Protein AF-A0A4R4P979-F1 (afdb_monomer_lite)

pLDDT: mean 89.92, std 6.83, range [67.5, 97.5]

Sequence (48 aa):
MVSDTIERVVVLRHPIERVWATLTTAEGLSGWFGSVAEIDLRPGGRAF

Foldseek 3Di:
DDDPDDDDDDDDPDDPVLVVCLVQDQVSVCVPVVDRKDWDRDVPTDID

Secondary structure (DSSP, 8-state):
---S---------S-HHHHHHHHHSHHHHHHHHSS---B--STT--B-

Structure (mmCIF, N/CA/C/O backbone):
data_AF-A0A4R4P979-F1
#
_entry.id   AF-A0A4R4P979-F1
#
loop_
_atom_site.group_PDB
_atom_site.id
_atom_site.type_symbol
_atom_site.label_atom_id
_atom_site.label_a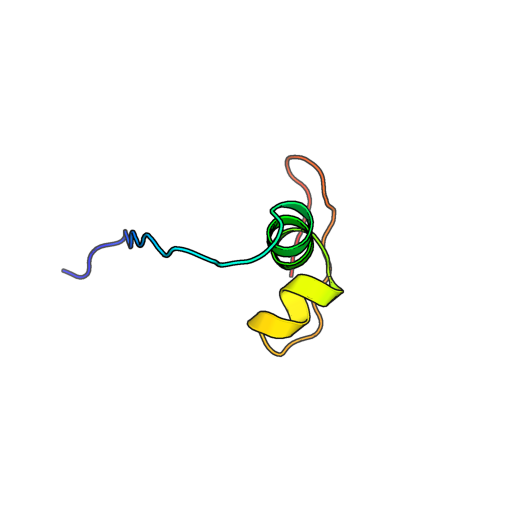lt_id
_atom_site.label_comp_id
_atom_site.label_asym_id
_atom_site.label_entity_id
_atom_site.label_seq_id
_atom_site.pdbx_PDB_ins_code
_atom_site.Cartn_x
_atom_site.Cartn_y
_atom_site.Cartn_z
_atom_site.occupancy
_atom_site.B_iso_or_equiv
_atom_site.auth_seq_id
_atom_site.auth_comp_id
_atom_site.auth_asym_id
_atom_site.auth_atom_id
_atom_site.pdbx_PDB_model_num
ATOM 1 N N . MET A 1 1 ? -11.426 -28.591 -7.762 1.00 67.50 1 MET A N 1
ATOM 2 C CA . MET A 1 1 ? -11.125 -27.320 -8.454 1.00 67.50 1 MET A CA 1
ATOM 3 C C . MET A 1 1 ? -10.690 -26.327 -7.394 1.00 67.50 1 MET A C 1
ATOM 5 O O . MET A 1 1 ? -11.353 -26.267 -6.367 1.00 67.50 1 MET A O 1
ATOM 9 N N . VAL A 1 2 ? -9.552 -25.658 -7.574 1.00 79.50 2 VAL A N 1
ATOM 10 C CA . VAL A 1 2 ? -9.107 -24.600 -6.651 1.00 79.50 2 VAL A CA 1
ATOM 11 C C . VAL A 1 2 ? -9.911 -23.337 -6.968 1.00 79.50 2 VAL A C 1
ATOM 13 O O . VAL A 1 2 ? -10.136 -23.057 -8.142 1.00 79.50 2 VAL A O 1
ATOM 16 N N . SER A 1 3 ? -10.383 -22.633 -5.936 1.00 82.69 3 SER A N 1
ATOM 17 C CA . SER A 1 3 ? -11.030 -21.323 -6.082 1.00 82.69 3 SER A CA 1
ATOM 18 C C . SER A 1 3 ? -10.024 -20.324 -6.649 1.00 82.69 3 SER A C 1
ATOM 20 O O . SER A 1 3 ? -8.903 -20.241 -6.150 1.00 82.69 3 SER A O 1
ATOM 22 N N . ASP A 1 4 ? -10.418 -19.567 -7.666 1.00 94.56 4 ASP A N 1
ATOM 23 C CA . ASP A 1 4 ? -9.625 -18.471 -8.237 1.00 94.56 4 ASP A CA 1
ATOM 24 C C . ASP A 1 4 ? -9.651 -17.201 -7.368 1.00 94.56 4 ASP A C 1
ATOM 26 O O . ASP A 1 4 ? -8.968 -16.224 -7.667 1.00 94.56 4 ASP A O 1
ATOM 30 N N . THR A 1 5 ? -10.416 -17.233 -6.273 1.00 93.06 5 THR A N 1
ATOM 31 C CA . THR A 1 5 ? -10.672 -16.089 -5.402 1.00 93.06 5 THR A CA 1
ATOM 32 C C . THR A 1 5 ? -10.289 -16.393 -3.956 1.00 93.06 5 THR A C 1
ATOM 34 O O . THR A 1 5 ? -10.608 -17.462 -3.421 1.00 93.06 5 THR A O 1
ATOM 37 N N . ILE A 1 6 ? -9.633 -15.420 -3.315 1.00 92.94 6 ILE A N 1
ATOM 38 C CA . ILE A 1 6 ? -9.298 -15.407 -1.888 1.00 92.94 6 ILE A CA 1
ATOM 39 C C . ILE A 1 6 ? -9.762 -14.071 -1.296 1.00 92.94 6 ILE A C 1
ATOM 41 O O . ILE A 1 6 ? -9.366 -13.014 -1.779 1.00 92.94 6 ILE A O 1
ATOM 45 N N . GLU A 1 7 ? -10.532 -14.119 -0.207 1.00 95.06 7 GLU A N 1
ATOM 46 C CA . GLU A 1 7 ? -10.950 -12.938 0.558 1.00 95.06 7 GLU A CA 1
ATOM 47 C C . GLU A 1 7 ? -10.522 -13.052 2.025 1.00 95.06 7 GLU A C 1
ATOM 49 O O . GLU A 1 7 ? -10.613 -14.117 2.645 1.00 95.06 7 GLU A O 1
ATOM 54 N N . ARG A 1 8 ? -10.043 -11.944 2.607 1.00 94.44 8 ARG A N 1
ATOM 55 C CA . ARG A 1 8 ? -9.623 -11.886 4.013 1.00 94.44 8 ARG A CA 1
ATOM 56 C C . ARG A 1 8 ? -9.824 -10.492 4.598 1.00 94.44 8 ARG A C 1
ATOM 58 O O . ARG A 1 8 ? -9.502 -9.497 3.962 1.00 94.44 8 ARG A O 1
ATOM 65 N N . VAL A 1 9 ? -10.285 -10.442 5.848 1.00 96.19 9 VAL A N 1
ATOM 66 C CA . VAL A 1 9 ? -10.436 -9.208 6.632 1.00 96.19 9 VAL A CA 1
ATOM 67 C C . VAL A 1 9 ? -9.595 -9.311 7.904 1.00 96.19 9 VAL A C 1
ATOM 69 O O . VAL A 1 9 ? -9.644 -10.320 8.608 1.00 96.19 9 VAL A O 1
ATOM 72 N N . VAL A 1 10 ? -8.815 -8.268 8.194 1.00 94.94 10 VAL A N 1
ATOM 73 C CA . VAL A 1 10 ? -7.959 -8.146 9.384 1.00 94.94 10 VAL A CA 1
ATOM 74 C C . VAL A 1 10 ? -8.076 -6.732 9.951 1.00 94.94 10 VAL A C 1
ATOM 76 O O . VAL A 1 10 ? -8.162 -5.762 9.203 1.00 94.94 10 VAL A O 1
ATOM 79 N N . VAL A 1 11 ? -8.040 -6.613 11.281 1.00 96.19 11 VAL A N 1
ATOM 80 C CA . VAL A 1 11 ? -7.975 -5.322 11.980 1.00 96.19 11 VAL A CA 1
ATOM 81 C C . VAL A 1 11 ? -6.516 -4.966 12.254 1.00 96.19 11 VAL A C 1
ATOM 83 O O . VAL A 1 11 ? -5.838 -5.658 13.014 1.00 96.19 11 VAL A O 1
ATOM 86 N N . LEU A 1 12 ?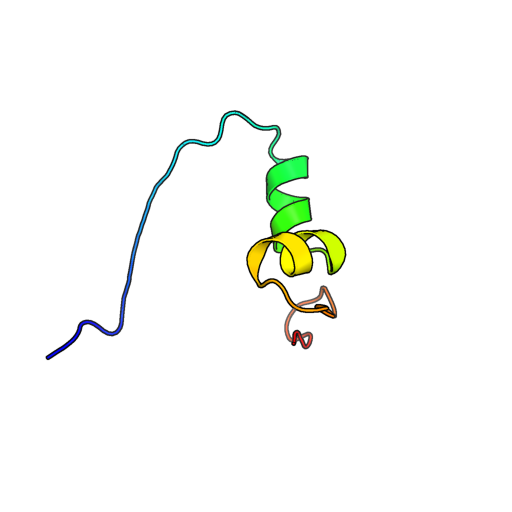 -6.047 -3.862 11.673 1.00 95.38 12 LEU A N 1
ATOM 87 C CA . LEU A 1 12 ? -4.714 -3.313 11.916 1.00 95.38 12 LEU A CA 1
ATOM 88 C C . LEU A 1 12 ? -4.806 -2.119 12.869 1.00 95.38 12 LEU A C 1
ATOM 90 O O . LEU A 1 12 ? -5.506 -1.149 12.593 1.00 95.38 12 LEU A O 1
ATOM 94 N N . ARG A 1 13 ? -4.073 -2.163 13.988 1.00 97.06 13 ARG A N 1
ATOM 95 C CA . ARG A 1 13 ? -3.986 -1.045 14.948 1.00 97.06 13 ARG A CA 1
ATOM 96 C C . ARG A 1 13 ? -2.913 -0.037 14.524 1.00 97.06 13 ARG A C 1
ATOM 98 O O . ARG A 1 13 ? -1.974 0.233 15.269 1.00 97.06 13 ARG A O 1
ATOM 105 N N . HIS A 1 14 ? -3.043 0.490 13.312 1.00 95.50 14 HIS A N 1
ATOM 10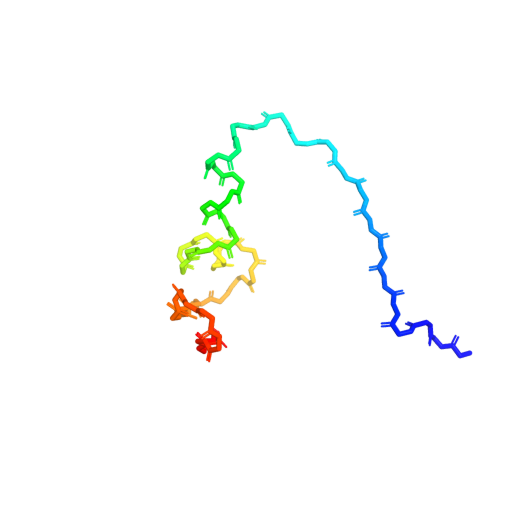6 C CA . HIS A 1 14 ? -2.136 1.483 12.743 1.00 95.50 14 HIS A CA 1
ATOM 107 C C . HIS A 1 14 ? -2.919 2.635 12.104 1.00 95.50 14 HIS A C 1
ATOM 109 O O . HIS A 1 14 ? -4.042 2.413 11.651 1.00 95.50 14 HIS A O 1
ATOM 115 N N . PRO A 1 15 ? -2.337 3.848 12.040 1.00 97.50 15 PRO A N 1
ATOM 116 C CA . PRO A 1 15 ? -2.909 4.943 11.264 1.00 97.50 15 PRO A CA 1
ATOM 117 C C . PRO A 1 15 ? -3.101 4.541 9.799 1.00 97.50 15 PRO A C 1
ATOM 119 O O . PRO A 1 15 ? -2.278 3.803 9.243 1.00 97.50 15 PRO A O 1
ATOM 122 N N . ILE A 1 16 ? -4.168 5.036 9.173 1.00 95.94 16 ILE A N 1
ATOM 123 C CA . ILE A 1 16 ? -4.526 4.670 7.798 1.00 95.94 16 ILE A CA 1
ATOM 124 C C . ILE A 1 16 ? -3.445 5.087 6.800 1.00 95.94 16 ILE A C 1
ATOM 126 O O . ILE A 1 16 ? -3.160 4.355 5.858 1.00 95.94 16 ILE A O 1
ATOM 130 N N . GLU A 1 17 ? -2.768 6.203 7.053 1.00 96.88 17 GLU A N 1
ATOM 131 C CA . GLU A 1 17 ? -1.698 6.742 6.216 1.00 96.88 17 GLU A CA 1
ATOM 132 C C . GLU A 1 17 ? -0.512 5.779 6.159 1.00 96.88 17 GLU A C 1
ATOM 134 O O . GLU A 1 17 ? 0.094 5.590 5.106 1.00 96.88 17 GLU A O 1
ATOM 139 N N . ARG A 1 18 ? -0.214 5.110 7.281 1.00 95.06 18 ARG A N 1
ATOM 140 C CA . ARG A 1 18 ? 0.845 4.099 7.346 1.00 95.06 18 ARG A CA 1
ATOM 141 C C . ARG A 1 18 ? 0.474 2.863 6.536 1.00 95.06 18 ARG A C 1
ATOM 143 O O . ARG A 1 18 ? 1.311 2.358 5.797 1.00 95.06 18 ARG A O 1
ATOM 150 N N . VAL A 1 19 ? -0.764 2.386 6.672 1.00 94.94 19 VAL A N 1
ATOM 151 C CA . VAL A 1 19 ? -1.260 1.227 5.911 1.00 94.94 19 VAL A CA 1
ATOM 152 C C . VAL A 1 19 ? -1.258 1.540 4.415 1.00 94.94 19 VAL A C 1
ATOM 154 O O . VAL A 1 19 ? -0.799 0.735 3.609 1.00 94.94 19 VAL A O 1
ATOM 157 N N . TRP A 1 20 ? -1.695 2.738 4.040 1.00 94.81 20 TRP A N 1
ATOM 158 C CA . TRP A 1 20 ? -1.685 3.180 2.653 1.00 94.81 20 TRP A CA 1
ATOM 159 C C . TRP A 1 20 ? -0.266 3.221 2.083 1.00 94.81 20 TRP A C 1
ATOM 161 O O . TRP A 1 20 ? 0.005 2.578 1.073 1.00 94.81 20 TRP A O 1
ATOM 171 N N . ALA A 1 21 ? 0.671 3.866 2.785 1.00 94.69 21 ALA A N 1
ATOM 172 C CA . ALA A 1 21 ? 2.064 3.952 2.355 1.00 94.69 21 ALA A CA 1
ATOM 173 C C . ALA A 1 21 ? 2.707 2.571 2.144 1.00 94.69 21 ALA A C 1
ATOM 175 O O . ALA A 1 21 ? 3.469 2.399 1.193 1.00 94.69 21 ALA A O 1
ATOM 176 N N . THR A 1 22 ? 2.369 1.568 2.965 1.00 93.00 22 THR A N 1
ATOM 177 C CA . THR A 1 22 ? 2.881 0.201 2.765 1.00 93.00 22 THR A CA 1
ATOM 178 C C . THR A 1 22 ? 2.402 -0.458 1.472 1.00 93.00 22 THR A C 1
ATOM 180 O O . THR A 1 22 ? 3.098 -1.319 0.949 1.00 93.00 22 THR A O 1
ATOM 183 N N . LEU A 1 23 ? 1.249 -0.046 0.939 1.00 91.06 23 LEU A N 1
ATOM 184 C CA . LEU A 1 23 ? 0.654 -0.615 -0.274 1.00 91.06 23 LEU A CA 1
ATOM 185 C C . LEU A 1 23 ? 0.962 0.199 -1.537 1.00 91.06 23 LEU A C 1
ATOM 187 O O . LEU A 1 23 ? 0.847 -0.325 -2.640 1.00 91.06 23 LEU A O 1
ATOM 191 N N . THR A 1 24 ? 1.326 1.475 -1.398 1.00 91.56 24 THR A N 1
ATOM 192 C CA . THR A 1 24 ? 1.445 2.403 -2.534 1.00 91.56 24 THR A CA 1
ATOM 193 C C . THR A 1 24 ? 2.835 2.996 -2.725 1.00 91.56 24 THR A C 1
ATOM 195 O O . THR A 1 24 ? 2.997 3.917 -3.521 1.00 91.56 24 THR A O 1
ATOM 198 N N . THR A 1 25 ? 3.843 2.524 -1.996 1.00 92.06 25 THR A N 1
ATOM 199 C CA . THR A 1 25 ? 5.230 2.982 -2.158 1.00 92.06 25 THR A CA 1
ATOM 200 C C . THR A 1 25 ? 6.151 1.811 -2.466 1.00 92.06 25 THR A C 1
ATOM 202 O O . THR A 1 25 ? 5.926 0.700 -1.995 1.00 92.06 25 THR A O 1
ATOM 205 N N . ALA A 1 26 ? 7.211 2.071 -3.231 1.00 91.06 26 ALA A N 1
ATOM 206 C CA . ALA A 1 26 ? 8.247 1.087 -3.538 1.00 91.06 26 ALA A CA 1
ATOM 207 C C . ALA A 1 26 ? 8.880 0.493 -2.267 1.00 91.06 26 ALA A C 1
ATOM 209 O O . ALA A 1 26 ? 8.979 -0.725 -2.132 1.00 91.06 26 ALA A O 1
ATOM 210 N N . GLU A 1 27 ? 9.252 1.342 -1.304 1.00 90.94 27 GLU A N 1
ATOM 211 C CA . GLU A 1 27 ? 9.808 0.906 -0.016 1.00 90.94 27 GLU A CA 1
ATOM 212 C C . GLU A 1 27 ? 8.809 0.037 0.760 1.00 90.94 27 GLU A C 1
ATOM 214 O O . GLU A 1 27 ? 9.154 -1.054 1.218 1.00 90.94 27 GLU A O 1
ATOM 219 N N . GLY A 1 28 ? 7.556 0.494 0.848 1.00 92.12 28 GLY A N 1
ATOM 220 C CA . GLY A 1 28 ? 6.469 -0.234 1.486 1.00 92.12 28 GLY A CA 1
ATOM 221 C C . GLY A 1 28 ? 6.287 -1.628 0.897 1.00 92.12 28 GLY A C 1
ATOM 222 O O . GLY A 1 28 ? 6.328 -2.604 1.636 1.00 92.12 28 GLY A O 1
ATOM 223 N N . LEU A 1 29 ? 6.166 -1.726 -0.427 1.00 91.25 29 LEU A N 1
ATOM 224 C CA . LEU A 1 29 ? 5.976 -2.987 -1.144 1.00 91.25 29 LEU A CA 1
ATOM 225 C C . LEU A 1 29 ? 7.187 -3.918 -1.013 1.00 91.25 29 LEU A C 1
ATOM 227 O O . LEU A 1 29 ? 7.017 -5.113 -0.761 1.00 91.25 29 LEU A O 1
ATOM 231 N N . SER A 1 30 ? 8.405 -3.377 -1.105 1.00 90.38 30 SER A N 1
ATOM 232 C CA . SER A 1 30 ? 9.644 -4.158 -0.972 1.00 90.38 30 SER A CA 1
ATOM 233 C C . SER A 1 30 ? 9.719 -4.889 0.375 1.00 90.38 30 SER A C 1
ATOM 235 O O . SER A 1 30 ? 10.191 -6.023 0.447 1.00 90.38 30 SER A O 1
ATOM 237 N N . GLY A 1 31 ? 9.183 -4.285 1.443 1.00 88.19 31 GLY A N 1
ATOM 238 C CA . GLY A 1 31 ? 9.102 -4.906 2.768 1.00 88.19 31 GLY A CA 1
ATOM 239 C C . GLY A 1 31 ? 8.189 -6.139 2.854 1.00 88.19 31 GLY A C 1
ATOM 240 O O . GLY A 1 31 ? 8.363 -6.946 3.765 1.00 88.19 31 GLY A O 1
ATOM 241 N N . TRP A 1 32 ? 7.240 -6.310 1.926 1.00 82.25 32 TRP A N 1
ATOM 242 C CA . TRP A 1 32 ? 6.312 -7.452 1.888 1.00 82.25 32 TRP A CA 1
ATOM 243 C C . TRP A 1 32 ? 6.751 -8.531 0.900 1.00 82.25 32 TRP A C 1
ATOM 245 O O . TRP A 1 32 ? 6.644 -9.718 1.205 1.00 82.25 32 TRP A O 1
ATOM 255 N N . PHE A 1 33 ? 7.235 -8.127 -0.276 1.00 80.31 33 PHE A N 1
ATOM 256 C CA . PHE A 1 33 ? 7.607 -9.052 -1.350 1.00 80.31 33 PHE A CA 1
ATOM 257 C C . PHE A 1 33 ? 9.057 -9.546 -1.257 1.00 80.31 33 PHE A C 1
ATOM 259 O O . PHE A 1 33 ? 9.416 -10.508 -1.931 1.00 80.31 33 PHE A O 1
ATOM 266 N N . GLY A 1 34 ? 9.891 -8.936 -0.405 1.00 71.94 34 GLY A N 1
ATOM 267 C CA . GLY A 1 34 ? 11.278 -9.361 -0.181 1.00 71.94 34 GLY A CA 1
ATOM 268 C C . GLY A 1 34 ? 12.226 -9.096 -1.359 1.00 71.94 34 GLY A C 1
ATOM 269 O O . GLY A 1 34 ? 13.391 -9.484 -1.296 1.00 71.94 34 GLY A O 1
ATOM 270 N N . SER A 1 35 ? 11.751 -8.430 -2.414 1.00 76.25 35 SER A N 1
ATOM 271 C CA . SER A 1 35 ? 12.513 -7.957 -3.574 1.00 76.25 35 SER A CA 1
ATOM 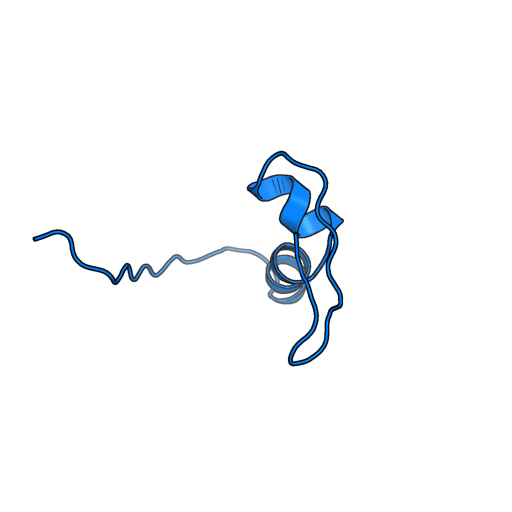272 C C . SER A 1 35 ? 12.459 -6.430 -3.667 1.00 76.25 35 SER A C 1
ATOM 274 O O . SER A 1 35 ? 11.592 -5.800 -3.065 1.00 76.25 35 SER A O 1
ATOM 276 N N . VAL A 1 36 ? 13.381 -5.828 -4.427 1.00 78.62 36 VAL A N 1
ATOM 277 C CA . VAL A 1 36 ? 13.264 -4.410 -4.808 1.00 78.62 36 VAL A CA 1
ATOM 278 C C . VAL A 1 36 ? 12.001 -4.254 -5.646 1.00 78.62 36 V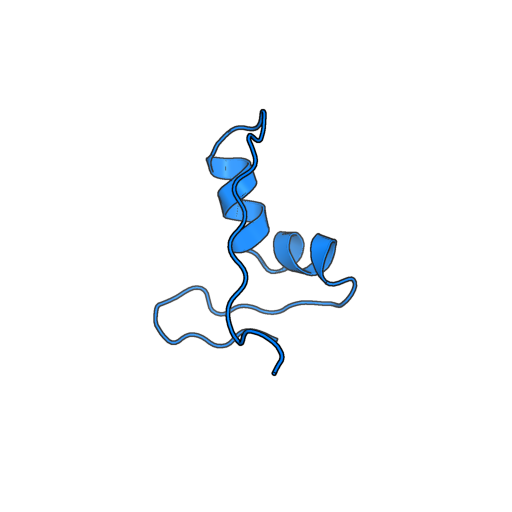AL A C 1
ATOM 280 O O . VAL A 1 36 ? 11.855 -4.967 -6.636 1.00 78.62 36 VAL A O 1
ATOM 283 N N . ALA A 1 37 ? 11.119 -3.347 -5.235 1.00 84.00 37 ALA A N 1
ATOM 284 C CA . ALA A 1 37 ? 9.894 -3.029 -5.952 1.00 84.00 37 ALA A CA 1
ATOM 285 C C . ALA A 1 37 ? 9.975 -1.635 -6.584 1.00 84.00 37 ALA A C 1
ATOM 287 O O . ALA A 1 37 ? 10.462 -0.691 -5.959 1.00 84.00 37 ALA A O 1
ATOM 288 N N . GLU A 1 38 ? 9.431 -1.485 -7.787 1.00 85.94 38 GLU A N 1
ATOM 289 C CA . GLU A 1 38 ? 9.155 -0.184 -8.404 1.00 85.94 38 GLU A CA 1
ATOM 290 C C . GLU A 1 38 ? 7.653 -0.021 -8.644 1.00 85.94 38 GLU A C 1
ATOM 292 O O . GLU A 1 38 ? 6.942 -0.984 -8.934 1.00 85.94 38 GLU A O 1
ATOM 297 N N . ILE A 1 39 ? 7.149 1.211 -8.528 1.00 89.44 39 ILE A N 1
ATOM 298 C CA . ILE A 1 39 ? 5.732 1.507 -8.759 1.00 89.44 39 ILE A CA 1
ATOM 299 C C . ILE A 1 39 ? 5.528 2.891 -9.382 1.00 89.44 39 ILE A C 1
ATOM 301 O O . ILE A 1 39 ? 6.009 3.904 -8.877 1.00 89.44 39 ILE A O 1
ATOM 305 N N . ASP A 1 40 ? 4.756 2.928 -10.465 1.00 92.25 40 ASP A N 1
ATOM 306 C CA . ASP A 1 40 ? 4.198 4.141 -11.065 1.00 92.25 40 ASP A CA 1
ATOM 307 C C . ASP A 1 40 ? 2.799 4.375 -10.480 1.00 92.25 40 ASP A C 1
ATOM 309 O O . ASP A 1 40 ? 1.815 3.770 -10.911 1.00 92.25 40 ASP A O 1
ATOM 313 N N . LEU A 1 41 ? 2.713 5.205 -9.436 1.00 90.00 41 LEU A N 1
ATOM 314 C CA . LEU A 1 41 ? 1.498 5.355 -8.632 1.00 90.00 41 LEU A CA 1
ATOM 315 C C . LEU A 1 41 ? 0.453 6.264 -9.299 1.00 90.00 41 LEU A C 1
ATOM 317 O O . LEU A 1 41 ? 0.196 7.393 -8.880 1.00 90.00 41 LEU A O 1
ATOM 321 N N . ARG A 1 42 ? -0.186 5.736 -10.338 1.00 91.88 42 ARG A N 1
ATOM 322 C CA . ARG A 1 42 ? -1.333 6.330 -11.030 1.00 91.88 42 ARG A CA 1
ATOM 323 C C . ARG A 1 42 ? -2.214 5.231 -11.629 1.00 91.88 42 ARG A C 1
ATOM 325 O O . ARG A 1 42 ? -1.742 4.111 -11.830 1.00 91.88 42 ARG A O 1
ATOM 332 N N . PRO A 1 43 ? -3.478 5.523 -11.973 1.00 92.69 43 PRO A N 1
ATOM 333 C CA . PRO A 1 43 ? -4.318 4.562 -12.681 1.00 92.69 43 PRO A CA 1
ATOM 334 C C . PRO A 1 43 ? -3.640 4.045 -13.961 1.00 92.69 43 PRO A C 1
ATOM 336 O O . PRO A 1 43 ? -3.194 4.832 -14.798 1.00 92.69 43 PRO A O 1
ATOM 339 N N . GLY A 1 44 ? -3.547 2.719 -14.094 1.00 94.06 44 GLY A N 1
ATOM 340 C CA . GLY A 1 44 ? -2.884 2.051 -15.222 1.00 94.06 44 GLY A CA 1
ATOM 341 C C . GLY A 1 44 ? -1.348 2.093 -15.205 1.00 94.06 44 GLY A C 1
ATOM 342 O O . GLY A 1 44 ? -0.730 1.725 -16.203 1.00 94.06 44 GLY A O 1
ATOM 343 N N . GLY A 1 45 ? -0.728 2.560 -14.118 1.00 92.38 45 GLY A N 1
ATOM 344 C CA . GLY A 1 45 ? 0.722 2.530 -13.935 1.00 92.38 45 GLY A CA 1
ATOM 345 C C . GLY A 1 45 ? 1.276 1.111 -13.762 1.00 92.38 45 GLY A C 1
ATOM 346 O O . GLY A 1 45 ? 0.550 0.167 -13.447 1.00 92.38 45 GLY A O 1
ATOM 347 N N . ARG A 1 46 ? 2.579 0.953 -14.006 1.00 92.00 46 ARG A N 1
ATOM 348 C CA . ARG A 1 46 ? 3.295 -0.328 -13.889 1.00 92.00 46 ARG A CA 1
ATOM 349 C C . ARG A 1 46 ? 3.806 -0.542 -12.462 1.00 92.00 46 ARG A C 1
ATOM 351 O O . ARG A 1 46 ? 4.186 0.420 -11.801 1.00 92.00 46 ARG A O 1
ATOM 358 N N . ALA A 1 47 ? 3.879 -1.802 -12.037 1.00 85.88 47 ALA A N 1
ATOM 359 C CA . ALA A 1 47 ? 4.571 -2.231 -10.823 1.00 85.88 47 ALA A CA 1
ATOM 360 C C . ALA A 1 47 ? 5.279 -3.572 -11.079 1.00 85.88 47 ALA A C 1
ATOM 362 O O . ALA A 1 47 ? 4.758 -4.382 -11.856 1.00 85.88 47 ALA A O 1
ATOM 363 N N . PHE A 1 48 ? 6.453 -3.780 -10.481 1.00 79.75 48 PHE A N 1
ATOM 364 C CA . PHE A 1 48 ? 7.218 -5.03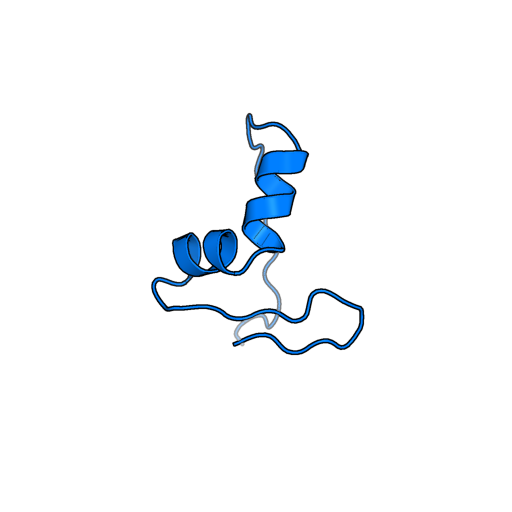2 -10.538 1.00 79.75 48 PHE A CA 1
ATOM 365 C C . PHE A 1 48 ? 8.124 -5.191 -9.318 1.00 79.75 48 PHE A C 1
ATOM 367 O O . PHE A 1 48 ? 8.414 -4.158 -8.668 1.00 79.75 48 PHE A O 1
#

Radius of gyration: 13.39 Å; chains: 1; bounding box: 24×34×30 Å